Protein AF-A0A6L5FZU5-F1 (afdb_monomer)

Foldseek 3Di:
DPAVVVLVVVLVVLVVVLLVQLVVLQVQLVVLVVQLVVQCVPPPNHPPDPSNVVSVVSNVVSCCSNPPRSVVSVVVSVVSVVVSVVCNVVRVVCVPPVVVVVVVVVVVVVVVVVVVVVVVVVVVPPPDDDPDPDDDDDDDDD

Nearest PDB structures (foldseek):
  4wpe-assembly1_A-2  TM=4.119E-01  e=9.298E+00  Saccharomyces cerevisiae S288C

Structure (mmCIF, N/CA/C/O backbone):
data_AF-A0A6L5FZU5-F1
#
_entry.id   AF-A0A6L5FZU5-F1
#
loop_
_atom_site.group_PDB
_atom_site.id
_atom_site.type_symbol
_atom_site.label_atom_id
_atom_site.label_alt_id
_atom_site.label_comp_id
_atom_site.label_asym_id
_atom_site.label_entity_id
_atom_site.label_seq_id
_atom_site.pdbx_PDB_ins_code
_atom_site.Cartn_x
_atom_site.Cartn_y
_atom_site.Cartn_z
_atom_site.occupancy
_atom_site.B_iso_or_equiv
_atom_site.auth_seq_id
_atom_site.auth_comp_id
_atom_site.auth_asym_id
_atom_site.auth_atom_id
_atom_site.pdbx_PDB_model_num
ATOM 1 N N . GLY A 1 1 ? 7.623 10.489 -25.011 1.00 52.34 1 GLY A N 1
ATOM 2 C CA . GLY A 1 1 ? 7.956 9.051 -24.942 1.00 52.34 1 GLY A CA 1
ATOM 3 C C . GLY A 1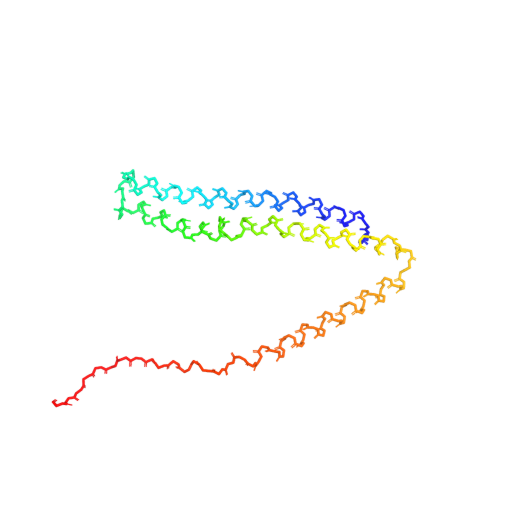 1 ? 8.604 8.753 -23.608 1.00 52.34 1 GLY A C 1
ATOM 4 O O . GLY A 1 1 ? 9.172 9.671 -23.031 1.00 52.34 1 GLY A O 1
ATOM 5 N N . ILE A 1 2 ? 8.490 7.519 -23.111 1.00 67.00 2 ILE A N 1
ATOM 6 C CA . ILE A 1 2 ? 9.065 7.087 -21.825 1.00 67.00 2 ILE A CA 1
ATOM 7 C C . ILE A 1 2 ? 10.591 7.293 -21.878 1.00 67.00 2 ILE A C 1
ATOM 9 O O . ILE A 1 2 ? 11.302 6.549 -22.553 1.00 67.00 2 ILE A O 1
ATOM 13 N N . ASN A 1 3 ? 11.069 8.364 -21.245 1.00 79.31 3 ASN A N 1
ATOM 14 C CA . ASN A 1 3 ? 12.469 8.787 -21.183 1.00 79.31 3 ASN A CA 1
ATOM 15 C C . ASN A 1 3 ? 12.891 8.949 -19.712 1.00 79.31 3 ASN A C 1
ATOM 17 O O . ASN A 1 3 ? 12.086 8.752 -18.799 1.00 79.31 3 ASN A O 1
ATOM 21 N N . PHE A 1 4 ? 14.146 9.311 -19.458 1.00 83.50 4 PHE A N 1
ATOM 22 C CA . PHE A 1 4 ? 14.642 9.462 -18.087 1.00 83.50 4 PHE A CA 1
ATOM 23 C C . PHE A 1 4 ? 13.904 10.563 -17.294 1.00 83.50 4 PHE A C 1
ATOM 25 O O . PHE A 1 4 ? 13.756 10.430 -16.081 1.00 83.50 4 PHE A O 1
ATOM 32 N N . TYR A 1 5 ? 13.351 11.592 -17.956 1.00 88.81 5 TYR A N 1
ATOM 33 C CA . TYR A 1 5 ? 12.472 12.572 -17.301 1.00 88.81 5 TYR A CA 1
ATOM 34 C C . TYR A 1 5 ? 11.161 11.945 -16.817 1.00 88.81 5 TYR A C 1
ATOM 36 O O . TYR A 1 5 ? 10.710 12.261 -15.721 1.00 88.81 5 TYR A O 1
ATOM 44 N N . ALA A 1 6 ? 10.569 11.031 -17.591 1.00 88.81 6 ALA A N 1
ATOM 45 C CA . ALA A 1 6 ? 9.376 10.297 -17.172 1.00 88.81 6 ALA A CA 1
ATOM 46 C C . ALA A 1 6 ? 9.655 9.414 -15.943 1.00 88.81 6 ALA A C 1
ATOM 48 O O . ALA A 1 6 ? 8.841 9.378 -15.024 1.00 88.81 6 ALA A O 1
ATOM 49 N N . LEU A 1 7 ? 10.825 8.761 -15.889 1.00 88.12 7 LEU A N 1
ATOM 50 C CA . LEU A 1 7 ? 11.259 7.991 -14.716 1.00 88.12 7 LEU A CA 1
ATOM 51 C C . LEU A 1 7 ? 11.463 8.894 -13.488 1.00 88.12 7 LEU A C 1
ATOM 53 O O . LEU A 1 7 ? 11.006 8.562 -12.397 1.00 88.12 7 LEU A O 1
ATOM 57 N N . GLY A 1 8 ? 12.097 10.055 -13.671 1.00 90.19 8 GLY A N 1
ATOM 58 C CA . GLY A 1 8 ? 12.281 11.043 -12.605 1.00 90.19 8 GLY A CA 1
ATOM 59 C C . GLY A 1 8 ? 10.957 11.597 -12.070 1.00 90.19 8 GLY A C 1
ATOM 60 O O . GLY A 1 8 ? 10.761 11.655 -10.857 1.00 90.19 8 GLY A O 1
ATOM 61 N N . ALA A 1 9 ? 10.022 11.946 -12.958 1.00 91.94 9 ALA A N 1
ATOM 62 C CA . ALA A 1 9 ? 8.693 12.422 -12.579 1.00 91.94 9 ALA A CA 1
ATOM 63 C C . ALA A 1 9 ? 7.880 11.343 -11.845 1.00 91.94 9 ALA A C 1
ATOM 65 O O . ALA A 1 9 ? 7.222 11.641 -10.850 1.00 91.94 9 ALA A O 1
ATOM 66 N N . PHE A 1 10 ? 7.966 10.086 -12.293 1.00 91.50 10 PHE A N 1
ATOM 67 C CA . PHE A 1 10 ? 7.337 8.949 -11.623 1.00 91.50 10 PHE A CA 1
ATOM 68 C C . PHE A 1 10 ? 7.875 8.754 -10.200 1.00 91.50 10 PHE A C 1
ATOM 70 O O . PHE A 1 10 ? 7.089 8.649 -9.261 1.00 91.50 10 PHE A O 1
ATOM 77 N N . LEU A 1 11 ? 9.200 8.777 -10.021 1.00 92.31 11 LEU A N 1
ATOM 78 C CA . LEU A 1 11 ? 9.832 8.661 -8.704 1.00 92.31 11 LEU A CA 1
ATOM 79 C C . LEU A 1 11 ? 9.404 9.789 -7.764 1.00 92.31 11 LEU A C 1
ATOM 81 O O . LEU A 1 11 ? 9.005 9.529 -6.631 1.00 92.31 11 LEU A O 1
ATOM 85 N N . ALA A 1 12 ? 9.437 11.035 -8.243 1.00 93.44 12 ALA A N 1
ATOM 86 C CA . ALA A 1 12 ? 8.995 12.182 -7.460 1.00 93.44 12 ALA A CA 1
ATOM 87 C C . ALA A 1 12 ? 7.525 12.038 -7.027 1.00 93.44 12 ALA A C 1
ATOM 89 O O . ALA A 1 12 ? 7.207 12.257 -5.859 1.00 93.44 12 ALA A O 1
ATOM 90 N N . ALA A 1 13 ? 6.645 11.611 -7.939 1.00 94.31 13 ALA A N 1
ATOM 91 C CA . ALA A 1 13 ? 5.236 11.388 -7.636 1.00 94.31 13 ALA A CA 1
ATOM 92 C C . ALA A 1 13 ? 5.046 10.290 -6.579 1.00 94.31 13 ALA A C 1
ATOM 94 O O . ALA A 1 13 ? 4.391 10.542 -5.572 1.00 94.31 13 ALA A O 1
ATOM 95 N N . VAL A 1 14 ? 5.662 9.114 -6.759 1.00 94.19 14 VAL A N 1
ATOM 96 C CA . VAL A 1 14 ? 5.529 7.986 -5.822 1.00 94.19 14 VAL A CA 1
ATOM 97 C C . VAL A 1 14 ? 6.026 8.346 -4.426 1.00 94.19 14 VAL A C 1
ATOM 99 O O . VAL A 1 14 ? 5.368 7.999 -3.447 1.00 94.19 14 VAL A O 1
ATOM 102 N N . ILE A 1 15 ? 7.158 9.045 -4.315 1.00 93.88 15 ILE A N 1
ATOM 103 C CA . ILE A 1 15 ? 7.690 9.466 -3.014 1.00 93.88 15 ILE A CA 1
ATOM 104 C C . ILE A 1 15 ? 6.689 10.390 -2.317 1.00 93.88 15 ILE A C 1
ATOM 106 O O . ILE A 1 15 ? 6.350 10.156 -1.160 1.00 93.88 15 ILE A O 1
ATOM 110 N N . LEU A 1 16 ? 6.186 11.413 -3.015 1.00 95.75 16 LEU A N 1
ATOM 111 C CA . LEU A 1 16 ? 5.265 12.387 -2.429 1.00 95.75 16 LEU A CA 1
ATOM 112 C C . LEU A 1 16 ? 3.932 11.744 -2.034 1.00 95.75 16 LEU A C 1
ATOM 114 O O . LEU A 1 16 ? 3.503 11.868 -0.888 1.00 95.75 16 LEU A O 1
ATOM 118 N N . THR A 1 17 ? 3.283 11.026 -2.954 1.00 95.12 17 THR A N 1
ATOM 119 C CA . THR A 1 17 ? 1.982 10.403 -2.678 1.00 95.12 17 THR A CA 1
ATOM 120 C C . THR A 1 17 ? 2.108 9.273 -1.665 1.00 95.12 17 THR A C 1
ATOM 122 O O . THR A 1 17 ? 1.268 9.143 -0.780 1.00 95.12 17 THR A O 1
ATOM 125 N N . GLY A 1 18 ? 3.169 8.469 -1.767 1.00 94.25 18 GLY A N 1
ATOM 126 C CA . GLY A 1 18 ? 3.430 7.350 -0.871 1.00 94.25 18 GLY A CA 1
ATOM 127 C C . GLY A 1 18 ? 3.728 7.810 0.553 1.00 94.25 18 GLY A C 1
ATOM 128 O O . GLY A 1 18 ? 3.162 7.260 1.492 1.00 94.25 18 GLY A O 1
ATOM 129 N N . GLN A 1 19 ? 4.537 8.860 0.726 1.00 94.25 19 GLN A N 1
ATOM 130 C CA . GLN A 1 19 ? 4.841 9.408 2.049 1.00 94.25 19 GLN A CA 1
ATOM 131 C C . GLN A 1 19 ? 3.598 10.004 2.722 1.00 94.25 19 GLN A C 1
ATOM 133 O O . GLN A 1 19 ? 3.364 9.773 3.910 1.00 94.25 19 GLN A O 1
ATOM 138 N N . LEU A 1 20 ? 2.784 10.756 1.971 1.00 94.88 20 LEU A N 1
ATOM 139 C CA . LEU A 1 20 ? 1.533 11.314 2.491 1.00 94.88 20 LEU A CA 1
ATOM 140 C C . LEU A 1 20 ? 0.544 10.207 2.876 1.00 94.88 20 LEU A C 1
ATOM 142 O O . LEU A 1 20 ? -0.077 10.288 3.935 1.00 94.88 20 LEU A O 1
ATOM 146 N N . MET A 1 21 ? 0.447 9.149 2.066 1.00 95.50 21 MET A N 1
ATOM 147 C CA . MET A 1 21 ? -0.393 7.990 2.363 1.00 95.50 21 MET A CA 1
ATOM 148 C C . MET A 1 21 ? 0.096 7.229 3.601 1.00 95.50 21 MET A C 1
ATOM 150 O O . MET A 1 21 ? -0.711 6.893 4.460 1.00 95.50 21 MET A O 1
ATOM 154 N N . ALA A 1 22 ? 1.406 7.006 3.744 1.00 93.88 22 ALA A N 1
ATOM 155 C CA . ALA A 1 22 ? 1.972 6.334 4.916 1.00 93.88 22 ALA A CA 1
ATOM 156 C C . ALA A 1 22 ? 1.605 7.072 6.214 1.00 93.88 22 ALA A C 1
ATOM 158 O O . ALA A 1 22 ? 1.161 6.457 7.186 1.00 93.88 22 ALA A O 1
ATOM 159 N N . ASN A 1 23 ? 1.722 8.404 6.202 1.00 93.75 23 ASN A N 1
ATOM 160 C CA . ASN A 1 23 ? 1.338 9.250 7.328 1.00 93.75 23 ASN A CA 1
ATOM 161 C C . ASN A 1 23 ? -0.172 9.187 7.608 1.00 93.75 23 ASN A C 1
ATOM 163 O O . ASN A 1 23 ? -0.582 9.041 8.756 1.00 93.75 23 ASN A O 1
ATOM 167 N N . PHE A 1 24 ? -0.999 9.264 6.564 1.00 95.50 24 PHE A N 1
ATOM 168 C CA . PHE A 1 24 ? -2.452 9.166 6.694 1.00 95.50 24 PHE A CA 1
ATOM 169 C C . PHE A 1 24 ? -2.878 7.846 7.346 1.00 95.50 24 PHE A C 1
ATOM 171 O O . PHE A 1 24 ? -3.567 7.868 8.359 1.00 95.50 24 PHE A O 1
ATOM 178 N N . LEU A 1 25 ? -2.411 6.708 6.828 1.00 94.81 25 LEU A N 1
ATOM 179 C CA . LEU A 1 25 ? -2.773 5.384 7.343 1.00 94.81 25 LEU A CA 1
ATOM 180 C C . LEU A 1 25 ? -2.339 5.202 8.805 1.00 94.81 25 LEU A C 1
ATOM 182 O O . LEU A 1 25 ? -3.119 4.722 9.626 1.00 94.81 25 LEU A O 1
ATOM 186 N N . SER A 1 26 ? -1.127 5.654 9.140 1.00 93.06 26 SER A N 1
ATOM 187 C CA . SER A 1 26 ? -0.588 5.549 10.501 1.00 93.06 26 SER A CA 1
ATOM 188 C C . SER A 1 26 ? -1.384 6.403 11.493 1.00 93.06 26 SER A C 1
ATOM 190 O O . SER A 1 26 ? -1.750 5.931 12.568 1.00 93.06 26 SER A O 1
ATOM 192 N N . ASN A 1 27 ? -1.710 7.644 11.118 1.00 94.81 27 ASN A N 1
ATOM 193 C CA . ASN A 1 27 ? -2.453 8.558 11.984 1.00 94.81 27 ASN A CA 1
ATOM 194 C C . ASN A 1 27 ? -3.924 8.164 12.119 1.00 94.81 27 ASN A C 1
ATOM 196 O O . ASN A 1 27 ? -4.460 8.216 13.221 1.00 94.81 27 ASN A O 1
ATOM 200 N N . SER A 1 28 ? -4.580 7.758 11.030 1.00 95.12 28 SER A N 1
ATOM 201 C CA . SER A 1 28 ? -5.979 7.326 11.068 1.00 95.12 28 SER A CA 1
ATOM 202 C C . SER A 1 28 ? -6.154 6.049 11.888 1.00 95.12 28 SER A C 1
ATOM 204 O O . SER A 1 28 ? -7.028 6.013 12.751 1.00 95.12 28 SER A O 1
ATOM 206 N N . GLY A 1 29 ? -5.296 5.040 11.693 1.00 94.69 29 GLY A N 1
ATOM 207 C CA . GLY A 1 29 ? -5.341 3.816 12.498 1.00 94.69 29 GLY A CA 1
ATOM 208 C C . GLY A 1 29 ? -5.065 4.083 13.981 1.00 94.69 29 GLY A C 1
ATOM 209 O O . GLY A 1 29 ? -5.801 3.608 14.841 1.00 94.69 29 GLY A O 1
ATOM 210 N N . GLY A 1 30 ? -4.064 4.915 14.294 1.00 94.44 30 GLY A N 1
ATOM 211 C CA . GLY A 1 30 ? -3.778 5.315 15.675 1.00 94.44 30 GLY A CA 1
ATOM 212 C C . GLY A 1 30 ? -4.899 6.139 16.321 1.00 94.44 30 GLY A C 1
ATOM 213 O O . GLY A 1 30 ? -5.177 5.978 17.507 1.00 94.44 30 GLY A O 1
ATOM 214 N N . ALA A 1 31 ? -5.576 7.000 15.556 1.00 96.50 31 ALA A N 1
ATOM 215 C CA . ALA A 1 31 ? -6.710 7.774 16.050 1.00 96.50 31 ALA A CA 1
ATOM 216 C C . ALA A 1 31 ? -7.898 6.877 16.426 1.00 96.50 31 ALA A C 1
ATOM 218 O O . ALA A 1 31 ? -8.510 7.106 17.468 1.00 96.50 31 ALA A O 1
ATOM 219 N N . TRP A 1 32 ? -8.204 5.849 15.626 1.00 96.06 32 TRP A N 1
ATOM 220 C CA . TRP A 1 32 ? -9.267 4.893 15.948 1.00 96.06 32 TRP A CA 1
ATOM 221 C C . TRP A 1 32 ? -8.937 4.024 17.173 1.00 96.06 32 TRP A C 1
ATOM 223 O O . TRP A 1 32 ? -9.798 3.893 18.044 1.00 96.06 32 TRP A O 1
ATOM 233 N N . ASP A 1 33 ? -7.698 3.539 17.319 1.00 96.12 33 ASP A N 1
ATOM 234 C CA . ASP A 1 33 ? -7.272 2.801 18.526 1.00 96.12 33 ASP A CA 1
ATOM 235 C C . ASP A 1 33 ? -7.329 3.684 19.784 1.00 96.12 33 ASP A C 1
ATOM 237 O O . ASP A 1 33 ? -7.846 3.280 20.829 1.00 96.12 33 ASP A O 1
ATOM 241 N N . ASN A 1 34 ? -6.863 4.934 19.682 1.00 96.00 34 ASN A N 1
ATOM 242 C CA . ASN A 1 34 ? -6.918 5.888 20.791 1.00 96.00 34 ASN A CA 1
ATOM 243 C C . ASN A 1 34 ? -8.358 6.271 21.156 1.00 96.00 34 ASN A C 1
ATOM 245 O O . ASN A 1 34 ? -8.666 6.395 22.339 1.00 96.00 34 ASN A O 1
ATOM 249 N N . ALA A 1 35 ? -9.253 6.426 20.176 1.00 95.00 35 ALA A N 1
ATOM 250 C CA . ALA A 1 35 ? -10.667 6.695 20.429 1.00 95.00 35 ALA A CA 1
ATOM 251 C C . ALA A 1 35 ? -11.348 5.521 21.149 1.00 95.00 35 ALA A C 1
ATOM 253 O O . ALA A 1 35 ? -12.094 5.738 22.102 1.00 95.00 35 ALA A O 1
ATOM 254 N N . LYS A 1 36 ? -11.047 4.276 20.752 1.00 95.81 36 LYS A N 1
ATOM 255 C CA . LYS A 1 36 ? -11.512 3.076 21.459 1.00 95.81 36 LYS A CA 1
ATOM 256 C C . LYS A 1 36 ? -11.035 3.086 22.913 1.00 95.81 36 LYS A C 1
ATOM 258 O O . LYS A 1 36 ? -11.868 3.017 23.812 1.00 95.81 36 LYS A O 1
ATOM 263 N N . LYS A 1 37 ? -9.730 3.265 23.153 1.00 95.50 37 LYS A N 1
ATOM 264 C CA . LYS A 1 37 ? -9.150 3.334 24.511 1.00 95.50 37 LYS A CA 1
ATOM 265 C C . LYS A 1 37 ? -9.769 4.445 25.364 1.00 95.50 37 LYS A C 1
ATOM 267 O O . LYS A 1 37 ? -10.111 4.211 26.515 1.00 95.50 37 LYS A O 1
ATOM 272 N N . TYR A 1 38 ? -10.000 5.619 24.782 1.00 95.81 38 TYR A N 1
ATOM 273 C CA . TYR A 1 38 ? -10.634 6.740 25.477 1.00 95.81 38 TYR A CA 1
ATOM 274 C C . TYR A 1 38 ? -12.039 6.400 26.001 1.00 95.81 38 TYR A C 1
ATOM 276 O O . TYR A 1 38 ? -12.392 6.783 27.117 1.00 95.81 38 TYR A O 1
ATOM 284 N N . ILE A 1 39 ? -12.827 5.657 25.216 1.00 94.62 39 ILE A N 1
ATOM 285 C CA . ILE A 1 39 ? -14.156 5.175 25.619 1.00 94.62 39 ILE A CA 1
ATOM 286 C C . ILE A 1 39 ? -14.027 4.034 26.634 1.00 94.62 39 ILE A C 1
ATOM 288 O O . ILE A 1 39 ? -14.785 3.968 27.598 1.00 94.62 39 ILE A O 1
ATOM 292 N N . GLU A 1 40 ? -13.047 3.145 26.463 1.00 93.38 40 GLU A N 1
ATOM 293 C CA . GLU A 1 40 ? -12.755 2.075 27.421 1.00 93.38 40 GLU A CA 1
ATOM 294 C C . GLU A 1 40 ? -12.408 2.593 28.827 1.00 93.38 40 GLU A C 1
ATOM 296 O O . GLU A 1 40 ? -12.748 1.924 29.806 1.00 93.38 40 GLU A O 1
ATOM 301 N N . ASP A 1 41 ? -11.812 3.785 28.924 1.00 95.00 41 ASP A N 1
ATOM 302 C CA . ASP A 1 41 ? -11.483 4.478 30.178 1.00 95.00 41 ASP A CA 1
ATOM 303 C C . ASP A 1 41 ? -12.708 5.097 30.885 1.00 95.00 41 ASP A C 1
ATOM 305 O O . ASP A 1 41 ? -12.587 5.662 31.972 1.00 95.00 41 ASP A O 1
ATOM 309 N N . GLY A 1 42 ? -13.907 4.969 30.305 1.00 88.31 42 GLY A N 1
ATOM 310 C CA . GLY A 1 42 ? -15.173 5.369 30.928 1.00 88.31 42 GLY A CA 1
ATOM 311 C C . GLY A 1 42 ? -15.824 6.615 30.329 1.00 88.31 42 GLY A C 1
ATOM 312 O O . GLY A 1 42 ? -16.916 6.993 30.758 1.00 88.31 42 GLY A O 1
ATOM 313 N N . HIS A 1 43 ? -15.210 7.237 29.324 1.00 88.56 43 HIS A N 1
ATOM 314 C CA . HIS A 1 43 ? -15.843 8.316 28.568 1.00 88.56 43 HIS A CA 1
ATOM 315 C C . HIS A 1 43 ? -16.896 7.758 27.596 1.00 88.56 43 HIS A C 1
ATOM 317 O O . HIS A 1 43 ? -16.842 6.592 27.212 1.00 88.56 43 HIS A O 1
ATOM 323 N N . GLU A 1 44 ? -17.884 8.572 27.211 1.00 87.94 44 GLU A N 1
ATOM 324 C CA . GLU A 1 44 ? -18.930 8.192 26.238 1.00 87.94 44 GLU A CA 1
ATOM 325 C C . GLU A 1 44 ? -19.643 6.855 26.558 1.00 87.94 44 GLU A C 1
ATOM 327 O O . GLU A 1 44 ? -19.924 6.019 25.694 1.0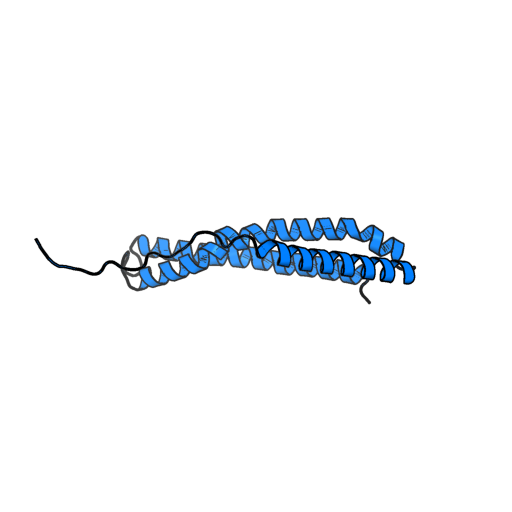0 87.94 44 GLU A O 1
ATOM 332 N N . GLY A 1 45 ? -19.930 6.628 27.842 1.00 88.62 45 GLY A N 1
ATOM 333 C CA . GLY A 1 45 ? -20.695 5.473 28.319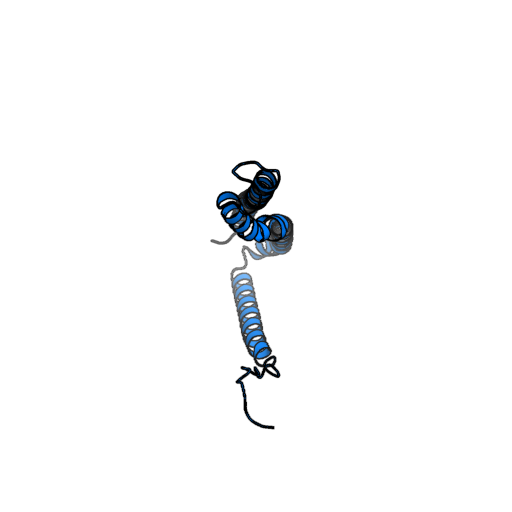 1.00 88.62 45 GLY A CA 1
ATOM 334 C C . GLY A 1 45 ? -19.874 4.223 28.640 1.00 88.62 45 GLY A C 1
ATOM 335 O O . GLY A 1 45 ? -20.447 3.262 29.148 1.00 88.62 45 GLY A O 1
ATOM 336 N N . GLY A 1 46 ? -18.558 4.226 28.410 1.00 90.56 46 GLY A N 1
ATOM 337 C CA . GLY A 1 46 ? -17.685 3.149 28.875 1.00 90.56 46 GLY A CA 1
ATOM 338 C C . GLY A 1 46 ? -17.793 1.838 28.086 1.00 90.56 46 GLY A C 1
ATOM 339 O O . GLY A 1 46 ? -18.469 1.730 27.059 1.00 90.56 46 GLY A O 1
ATOM 340 N N . LYS A 1 47 ? -17.119 0.795 28.584 1.00 92.38 47 LYS A N 1
ATOM 341 C CA . LYS A 1 47 ? -17.113 -0.536 27.955 1.00 92.38 47 LYS A CA 1
ATOM 342 C C . LYS A 1 47 ? -18.521 -1.114 27.823 1.00 92.38 47 LYS A C 1
ATOM 344 O O . LYS A 1 47 ? -19.290 -1.155 28.777 1.00 92.38 47 LYS A O 1
ATOM 349 N N . GLY A 1 48 ? -18.820 -1.630 26.633 1.00 90.31 48 GLY A N 1
ATOM 350 C CA . GLY A 1 48 ? -20.110 -2.252 26.316 1.00 90.31 48 GLY A CA 1
ATOM 351 C C . GLY A 1 48 ? -21.195 -1.277 25.847 1.00 90.31 48 GLY A C 1
ATOM 352 O O . GLY A 1 48 ? -22.238 -1.743 25.383 1.00 90.31 48 GLY A O 1
ATOM 353 N N . SER A 1 49 ? -20.939 0.037 25.890 1.00 93.38 49 SER A N 1
ATOM 354 C CA . SER A 1 49 ? -21.815 1.042 25.283 1.00 93.38 49 SER A CA 1
ATOM 355 C C . SER A 1 49 ? -21.869 0.892 23.758 1.00 93.38 49 SER A C 1
ATOM 357 O O . SER A 1 49 ? -21.016 0.250 23.134 1.00 93.38 49 SER A O 1
ATOM 359 N N . ASP A 1 50 ? -22.866 1.503 23.124 1.00 94.56 50 ASP A N 1
ATOM 360 C CA . ASP A 1 50 ? -22.945 1.500 21.661 1.00 94.56 50 ASP A CA 1
ATOM 361 C C . ASP A 1 50 ? -21.803 2.308 21.023 1.00 94.56 50 ASP A C 1
ATOM 363 O O . ASP A 1 50 ? -21.293 1.918 19.971 1.00 94.56 50 ASP A O 1
ATOM 367 N N . ALA A 1 51 ? -21.311 3.350 21.707 1.00 93.19 51 ALA A N 1
ATOM 368 C CA . ALA A 1 51 ? -20.110 4.081 21.303 1.00 93.19 51 ALA A CA 1
ATOM 369 C C . ALA A 1 51 ? -18.860 3.183 21.339 1.00 93.19 51 ALA A C 1
ATOM 371 O O . ALA A 1 51 ? -18.070 3.188 20.397 1.00 93.19 51 ALA A O 1
ATOM 372 N N . HIS A 1 52 ? -18.717 2.343 22.370 1.00 96.06 52 HIS A N 1
ATOM 373 C CA . HIS A 1 52 ? -17.624 1.374 22.462 1.00 96.06 52 HIS A CA 1
ATOM 374 C C . HIS A 1 52 ? -17.672 0.352 21.319 1.00 96.06 52 HIS A C 1
ATOM 376 O O . HIS A 1 52 ? -16.656 0.101 20.675 1.00 96.06 52 HIS A O 1
ATOM 382 N N . LYS A 1 53 ? -18.851 -0.203 21.004 1.00 94.81 53 LYS A N 1
ATOM 383 C CA . LYS A 1 53 ? -18.999 -1.140 19.873 1.00 94.81 53 LYS A CA 1
ATOM 384 C C . LYS A 1 53 ? -18.612 -0.489 18.542 1.00 94.81 53 LYS A C 1
ATOM 386 O O . LYS A 1 53 ? -17.918 -1.112 17.744 1.00 94.81 53 LYS A O 1
ATOM 391 N N . ALA A 1 54 ? -19.024 0.759 18.315 1.00 94.69 54 ALA A N 1
ATOM 392 C CA . ALA A 1 54 ? -18.652 1.503 17.114 1.00 94.69 54 ALA A CA 1
ATOM 393 C C . ALA A 1 54 ? -17.135 1.753 17.036 1.00 94.69 54 ALA A C 1
ATOM 395 O O . ALA A 1 54 ? -16.533 1.574 15.977 1.00 94.69 54 ALA A O 1
ATOM 396 N N . ALA A 1 55 ? -16.501 2.104 18.158 1.00 94.75 55 ALA A N 1
ATOM 397 C CA . ALA A 1 55 ? -15.061 2.334 18.215 1.00 94.75 55 ALA A CA 1
ATOM 398 C C . ALA A 1 55 ? -14.239 1.054 17.996 1.00 94.75 55 ALA A C 1
ATOM 400 O O . ALA A 1 55 ? -13.217 1.107 17.321 1.00 94.75 55 ALA A O 1
ATOM 401 N N . VAL A 1 56 ? -14.712 -0.104 18.474 1.00 96.12 56 VAL A N 1
ATOM 402 C CA . VAL A 1 56 ? -14.092 -1.412 18.191 1.00 96.12 56 VAL A CA 1
ATOM 403 C C . VAL A 1 56 ? -14.107 -1.723 16.692 1.00 96.12 56 VAL A C 1
ATOM 405 O O . VAL A 1 56 ? -13.109 -2.201 16.153 1.00 96.12 56 VAL A O 1
ATOM 408 N N . ILE A 1 57 ? -15.205 -1.420 15.991 1.00 95.69 57 ILE A N 1
ATOM 409 C CA . ILE A 1 57 ? -15.269 -1.588 14.530 1.00 95.69 57 ILE A CA 1
ATOM 410 C C . ILE A 1 57 ? -14.268 -0.648 13.845 1.00 95.69 57 ILE A C 1
ATOM 412 O O . ILE A 1 57 ? -13.548 -1.078 12.946 1.00 95.69 57 ILE A O 1
ATOM 416 N N . GLY A 1 58 ? -14.189 0.613 14.284 1.00 94.81 58 GLY A N 1
ATOM 417 C CA . GLY A 1 58 ? -13.218 1.581 13.766 1.00 94.81 58 GLY A CA 1
ATOM 418 C C . GLY A 1 58 ? -11.769 1.121 13.940 1.00 94.81 58 GLY A C 1
ATOM 419 O O . GLY A 1 58 ? -10.989 1.178 12.995 1.00 94.81 58 GLY A O 1
ATOM 420 N N . ASP A 1 59 ? -11.428 0.598 15.115 1.00 95.88 59 ASP A N 1
ATOM 421 C CA . ASP A 1 59 ? -10.106 0.040 15.407 1.00 95.88 59 ASP A CA 1
ATOM 422 C C . ASP A 1 59 ? -9.794 -1.198 14.553 1.00 95.88 59 ASP A C 1
ATOM 424 O O . ASP A 1 59 ? -8.725 -1.286 13.960 1.00 95.88 59 ASP A O 1
ATOM 428 N N . THR A 1 60 ? -10.776 -2.082 14.349 1.00 95.31 60 THR A N 1
ATOM 429 C CA . THR A 1 60 ? -10.628 -3.262 13.474 1.00 95.31 60 THR A CA 1
ATOM 430 C C . THR A 1 60 ? -10.316 -2.868 12.023 1.00 95.31 60 THR A C 1
ATOM 432 O O . THR A 1 60 ? -9.543 -3.537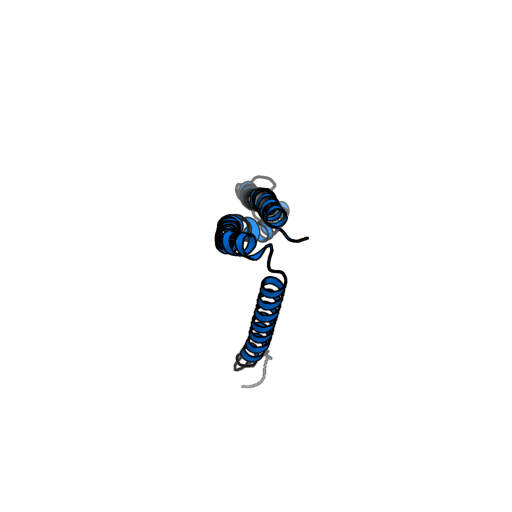 11.337 1.00 95.31 60 THR A O 1
ATOM 435 N N . VAL A 1 61 ? -10.903 -1.770 11.532 1.00 93.75 61 VAL A N 1
ATOM 436 C CA . VAL A 1 61 ? -10.571 -1.200 10.212 1.00 93.75 61 VAL A CA 1
ATOM 437 C C . VAL A 1 61 ? -9.204 -0.503 10.235 1.00 93.75 61 VAL A C 1
ATOM 439 O O . VAL A 1 61 ? -8.486 -0.512 9.233 1.00 93.75 61 VAL A O 1
ATOM 442 N N . GLY A 1 62 ? -8.835 0.092 11.370 1.00 93.88 62 GLY A N 1
ATOM 443 C CA . GLY A 1 62 ? -7.582 0.808 11.587 1.00 93.88 62 GLY A CA 1
ATOM 444 C C . GLY A 1 62 ? -6.346 -0.080 11.742 1.00 93.88 62 GLY A C 1
ATOM 445 O O . GLY A 1 62 ? -5.263 0.345 11.342 1.00 93.88 62 GLY A O 1
ATOM 446 N N . ASP A 1 63 ? -6.481 -1.303 12.252 1.00 94.81 63 ASP A N 1
ATOM 447 C CA . ASP A 1 63 ? -5.369 -2.234 12.490 1.00 94.81 63 ASP A CA 1
ATOM 448 C C . ASP A 1 63 ? -4.554 -2.532 11.214 1.00 94.81 63 ASP A C 1
ATOM 450 O O . ASP A 1 63 ? -3.335 -2.316 11.211 1.00 94.81 63 ASP A O 1
ATOM 454 N N . PRO A 1 64 ? -5.170 -2.896 10.066 1.00 94.88 64 PRO A N 1
ATOM 455 C CA . PRO A 1 64 ? -4.435 -3.021 8.809 1.00 94.88 64 PRO A CA 1
ATOM 456 C C . PRO A 1 64 ? -3.733 -1.727 8.379 1.00 94.88 64 PRO A C 1
ATOM 458 O O . PRO A 1 64 ? -2.699 -1.781 7.712 1.00 94.88 64 PRO A O 1
ATOM 461 N N . PHE A 1 65 ? -4.274 -0.559 8.739 1.00 91.31 65 PHE A N 1
ATOM 462 C CA . PHE A 1 65 ? -3.730 0.737 8.338 1.00 91.31 65 PHE A CA 1
ATOM 463 C C . PHE A 1 65 ? -2.480 1.088 9.152 1.00 91.31 65 PHE A C 1
ATOM 465 O O . PHE A 1 65 ? -1.462 1.442 8.551 1.00 91.31 65 PHE A O 1
ATOM 472 N N . LYS A 1 66 ? -2.524 0.957 10.486 1.00 90.06 66 LYS A N 1
ATOM 473 C CA . LYS A 1 66 ? -1.393 1.315 11.361 1.00 90.06 66 LYS A CA 1
ATOM 474 C C . LYS A 1 66 ? -0.316 0.237 11.462 1.00 90.06 66 LYS A C 1
ATOM 476 O O . LYS A 1 66 ?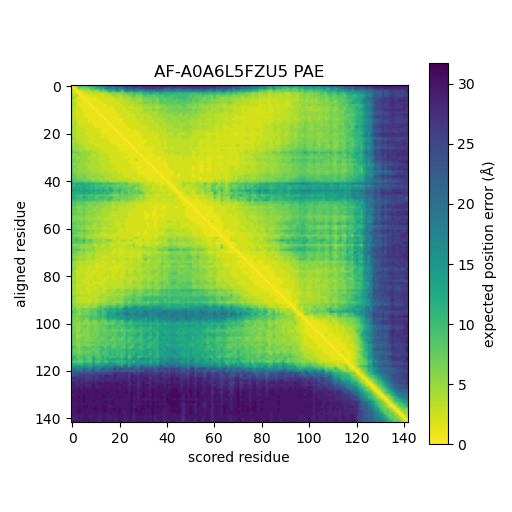 0.856 0.593 11.531 1.00 90.06 66 LYS A O 1
ATOM 481 N N . ASP A 1 67 ? -0.676 -1.046 11.417 1.00 92.06 67 ASP A N 1
ATOM 482 C CA . ASP A 1 67 ? 0.277 -2.127 11.713 1.00 92.06 67 ASP A CA 1
ATOM 483 C C . ASP A 1 67 ? 0.841 -2.793 10.457 1.00 92.06 67 ASP A C 1
ATOM 485 O O . ASP A 1 67 ? 1.901 -3.414 10.502 1.00 92.06 67 ASP A O 1
ATOM 489 N N . THR A 1 68 ? 0.155 -2.658 9.318 1.00 91.75 68 THR A N 1
ATOM 490 C CA . THR A 1 68 ? 0.568 -3.302 8.063 1.00 91.75 68 THR A CA 1
ATOM 491 C C . THR A 1 68 ? 0.857 -2.278 6.971 1.00 91.75 68 THR A C 1
ATOM 493 O O . THR A 1 68 ? 2.009 -2.092 6.584 1.00 91.75 68 THR A O 1
ATOM 496 N N . ALA A 1 69 ? -0.168 -1.592 6.464 1.00 88.75 69 ALA A N 1
ATOM 497 C CA . ALA A 1 69 ? -0.057 -0.785 5.254 1.00 88.75 69 ALA A CA 1
ATOM 498 C C . ALA A 1 69 ? 0.790 0.483 5.454 1.00 88.75 69 ALA A C 1
ATOM 500 O O . ALA A 1 69 ? 1.671 0.753 4.639 1.00 88.75 69 ALA A O 1
ATOM 501 N N . GLY A 1 70 ? 0.574 1.231 6.541 1.00 90.06 70 GLY A N 1
ATOM 502 C CA . GLY A 1 70 ? 1.336 2.441 6.864 1.00 90.06 70 GLY A CA 1
ATOM 503 C C . GLY A 1 70 ? 2.846 2.177 6.951 1.00 90.06 70 GLY A C 1
ATOM 504 O O . GLY A 1 70 ? 3.601 2.752 6.162 1.00 90.06 70 GLY A O 1
ATOM 505 N N . PRO A 1 71 ? 3.303 1.258 7.826 1.00 91.44 71 PRO A N 1
ATOM 506 C CA . PRO A 1 71 ? 4.717 0.904 7.930 1.00 91.44 71 PRO A CA 1
ATOM 507 C C . PRO A 1 71 ? 5.304 0.293 6.649 1.00 91.44 71 PRO A C 1
ATOM 509 O O . PRO A 1 71 ? 6.470 0.546 6.342 1.00 91.44 71 PRO A O 1
ATOM 512 N N . ALA A 1 72 ? 4.523 -0.472 5.873 1.00 92.25 72 ALA A N 1
ATOM 513 C CA . ALA A 1 72 ? 4.996 -1.132 4.651 1.00 92.25 72 ALA A CA 1
ATOM 514 C C . ALA A 1 72 ? 5.296 -0.168 3.490 1.00 92.25 72 ALA A C 1
ATOM 516 O O . ALA A 1 72 ? 6.121 -0.488 2.626 1.00 92.25 72 ALA A O 1
ATOM 517 N N . LEU A 1 73 ? 4.685 1.022 3.461 1.00 91.50 73 LEU A N 1
ATOM 518 C CA . LEU A 1 73 ? 4.939 1.994 2.395 1.00 91.50 73 LEU A CA 1
ATOM 519 C C . LEU A 1 73 ? 6.367 2.559 2.427 1.00 91.50 73 LEU A C 1
ATOM 521 O O . LEU A 1 73 ? 6.951 2.787 1.367 1.00 91.50 73 LEU A O 1
ATOM 525 N N . ASN A 1 74 ? 6.975 2.711 3.606 1.00 88.88 74 ASN A N 1
ATOM 526 C CA . ASN A 1 74 ? 8.332 3.255 3.729 1.00 88.88 74 ASN A CA 1
ATOM 527 C C . ASN A 1 74 ? 9.396 2.352 3.055 1.00 88.88 74 ASN A C 1
ATOM 529 O O . ASN A 1 74 ? 10.170 2.845 2.226 1.00 88.88 74 ASN A O 1
ATOM 533 N N . PRO A 1 75 ? 9.447 1.031 3.328 1.00 93.19 75 PRO A N 1
ATOM 534 C CA . PRO A 1 75 ? 10.300 0.105 2.585 1.00 93.19 75 PRO A CA 1
ATOM 535 C C . PRO A 1 75 ? 9.954 0.012 1.098 1.00 93.19 75 PRO A C 1
ATOM 537 O O . PRO A 1 75 ? 10.865 -0.068 0.274 1.00 93.19 75 PRO A O 1
ATOM 540 N N . LEU A 1 76 ? 8.668 0.053 0.737 1.00 92.19 76 LEU A N 1
ATOM 541 C CA . LEU A 1 76 ? 8.234 -0.046 -0.657 1.00 92.19 76 LEU A CA 1
ATOM 542 C C . LEU A 1 76 ? 8.791 1.103 -1.505 1.00 92.19 76 LEU A C 1
ATOM 544 O O . LEU A 1 76 ? 9.372 0.858 -2.564 1.00 92.19 76 LEU A O 1
ATOM 548 N N . ILE A 1 77 ? 8.694 2.343 -1.014 1.00 93.31 77 ILE A N 1
ATOM 549 C CA . ILE A 1 77 ? 9.270 3.522 -1.682 1.00 93.31 77 ILE A CA 1
ATOM 550 C C . ILE A 1 77 ? 10.788 3.364 -1.818 1.00 93.31 77 ILE A C 1
ATOM 552 O O . ILE A 1 77 ? 11.359 3.646 -2.872 1.00 93.31 77 ILE A O 1
ATOM 556 N N . LYS A 1 78 ? 11.459 2.852 -0.780 1.00 91.69 78 LYS A N 1
ATOM 557 C CA . LYS A 1 78 ? 12.912 2.642 -0.793 1.00 91.69 78 LYS A CA 1
ATOM 558 C C . LYS A 1 78 ? 13.348 1.638 -1.860 1.00 91.69 78 LYS A C 1
ATOM 560 O O . LYS A 1 78 ? 14.298 1.907 -2.593 1.00 91.69 78 LYS A O 1
ATOM 565 N N . VAL A 1 79 ? 12.656 0.504 -1.960 1.00 94.94 79 VAL A N 1
ATOM 566 C CA . VAL A 1 79 ? 12.943 -0.530 -2.964 1.00 94.94 79 VAL A CA 1
A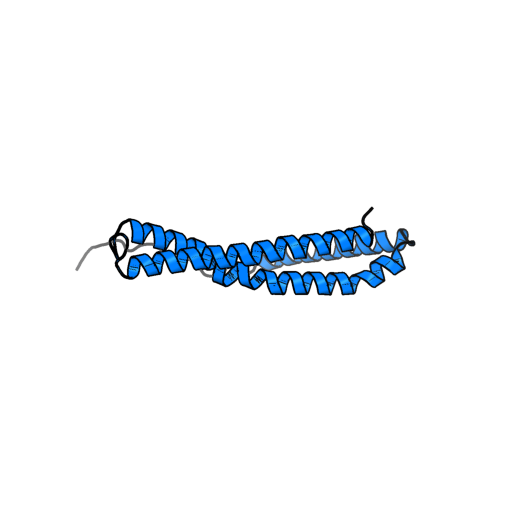TOM 567 C C . VAL A 1 79 ? 12.659 -0.009 -4.369 1.00 94.94 79 VAL A C 1
ATOM 569 O O . VAL A 1 79 ? 13.481 -0.197 -5.264 1.00 94.94 79 VAL A O 1
ATOM 572 N N . MET A 1 80 ? 11.550 0.709 -4.563 1.00 92.88 80 MET A N 1
ATOM 573 C CA . MET A 1 80 ? 11.222 1.292 -5.863 1.00 92.88 80 MET A CA 1
ATOM 574 C C . MET A 1 80 ? 12.278 2.306 -6.320 1.00 92.88 80 MET A C 1
ATOM 576 O O . MET A 1 80 ? 12.728 2.248 -7.468 1.00 92.88 80 MET A O 1
ATOM 580 N N . ASN A 1 81 ? 12.723 3.186 -5.419 1.00 92.62 81 ASN A N 1
ATOM 581 C CA . ASN A 1 81 ? 13.789 4.146 -5.701 1.00 92.62 81 ASN A CA 1
ATOM 582 C C . ASN A 1 81 ? 15.103 3.436 -6.050 1.00 92.62 81 ASN A C 1
ATOM 584 O O . ASN A 1 81 ? 15.749 3.789 -7.034 1.00 92.62 81 ASN A O 1
ATOM 588 N N . LEU A 1 82 ? 15.477 2.405 -5.287 1.00 94.62 82 LEU A N 1
ATOM 589 C CA . LEU A 1 82 ? 16.699 1.634 -5.521 1.00 94.62 82 LEU A CA 1
ATOM 590 C C . LEU A 1 82 ? 16.690 0.962 -6.898 1.00 94.62 82 LEU A C 1
ATOM 592 O O . LEU A 1 82 ? 17.637 1.131 -7.663 1.00 94.62 82 LEU A O 1
ATOM 596 N N . ILE A 1 83 ? 15.622 0.235 -7.234 1.00 93.31 83 ILE A N 1
ATOM 597 C CA . ILE A 1 83 ? 15.511 -0.467 -8.521 1.00 93.31 83 ILE A CA 1
ATOM 598 C C . ILE A 1 83 ? 15.515 0.534 -9.682 1.00 93.31 83 ILE A C 1
ATOM 600 O O . ILE A 1 83 ? 16.172 0.309 -10.697 1.00 93.31 83 ILE A O 1
ATOM 604 N N . SER A 1 84 ? 14.837 1.671 -9.526 1.00 91.19 84 SER A N 1
ATOM 605 C CA . SER A 1 84 ? 14.796 2.700 -10.568 1.00 91.19 84 SER A CA 1
ATOM 606 C C . SER A 1 84 ? 16.173 3.307 -10.834 1.00 91.19 84 SER A C 1
ATOM 608 O O . SER A 1 84 ? 16.553 3.486 -11.990 1.00 91.19 84 SER A O 1
ATOM 610 N N . LEU A 1 85 ? 16.953 3.570 -9.780 1.00 91.06 85 LEU A N 1
ATOM 611 C CA . LEU A 1 85 ? 18.328 4.054 -9.916 1.00 91.06 85 LEU A CA 1
ATOM 612 C C . LEU A 1 85 ? 19.270 2.991 -10.494 1.00 91.06 85 LEU A C 1
ATOM 614 O O . LEU A 1 85 ? 20.171 3.340 -11.250 1.00 91.06 85 LEU A O 1
ATOM 618 N N . LEU A 1 86 ? 19.041 1.708 -10.204 1.00 92.50 86 LEU A N 1
ATOM 619 C CA . LEU A 1 86 ? 19.805 0.601 -10.789 1.00 92.50 86 LEU A CA 1
ATOM 620 C C . LEU A 1 86 ? 19.628 0.529 -12.316 1.00 92.50 86 LEU A C 1
ATOM 622 O O . LEU A 1 86 ? 20.576 0.247 -13.045 1.00 92.50 86 LEU A O 1
ATOM 626 N N . ILE A 1 87 ? 18.411 0.788 -12.801 1.00 87.62 87 ILE A N 1
ATOM 627 C CA . ILE A 1 87 ? 18.051 0.680 -14.222 1.00 87.62 87 ILE A CA 1
ATOM 628 C C . ILE A 1 87 ? 18.379 1.970 -14.996 1.00 87.62 87 ILE A C 1
ATOM 630 O O . ILE A 1 87 ? 18.576 1.931 -16.212 1.00 87.62 87 ILE A O 1
ATOM 634 N N . LEU A 1 88 ? 18.497 3.113 -14.312 1.00 90.06 88 LEU A N 1
ATOM 635 C CA . LEU A 1 88 ? 18.734 4.423 -14.927 1.00 90.06 88 LEU A CA 1
ATOM 636 C C . LEU A 1 88 ? 19.930 4.465 -15.909 1.00 90.06 88 LEU A C 1
ATOM 638 O O . LEU A 1 88 ? 19.746 4.991 -17.009 1.00 90.06 88 LEU A O 1
ATOM 642 N N . PRO A 1 89 ? 21.120 3.893 -15.616 1.00 88.88 89 PRO A N 1
ATOM 643 C CA . PRO A 1 89 ? 22.232 3.886 -16.568 1.00 88.88 89 PRO A CA 1
ATOM 644 C C . PRO A 1 89 ? 21.897 3.150 -17.867 1.00 88.88 89 PRO A C 1
ATOM 646 O O . PRO A 1 89 ? 22.290 3.597 -18.941 1.00 88.88 89 PRO A O 1
ATOM 649 N N . ALA A 1 90 ? 21.151 2.046 -17.797 1.00 85.94 90 ALA A N 1
ATOM 650 C CA . ALA A 1 90 ? 20.724 1.319 -18.989 1.00 85.94 90 ALA A CA 1
ATOM 651 C C . ALA A 1 90 ? 19.73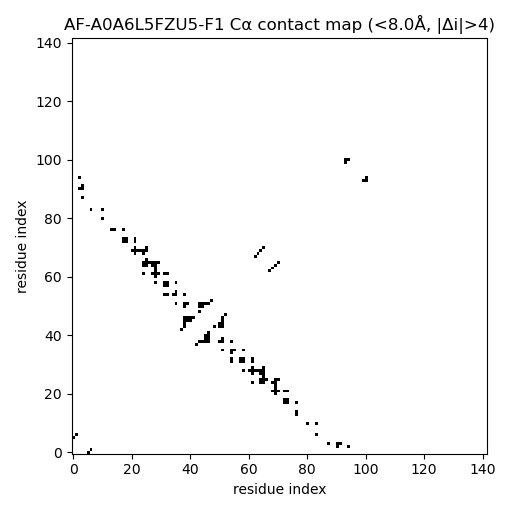8 2.153 -19.824 1.00 85.94 90 ALA A C 1
ATOM 653 O O . ALA A 1 90 ? 19.833 2.171 -21.048 1.00 85.94 90 ALA A O 1
ATOM 654 N N . VAL A 1 91 ? 18.838 2.895 -19.168 1.00 84.81 91 VAL A N 1
ATOM 655 C CA . VAL A 1 91 ? 17.871 3.786 -19.834 1.00 84.81 91 VAL A CA 1
ATOM 656 C C . VAL A 1 91 ? 18.567 4.920 -20.585 1.00 84.81 91 VAL A C 1
ATOM 658 O O . VAL A 1 91 ? 18.151 5.247 -21.693 1.00 84.81 91 VAL A O 1
ATOM 661 N N . ILE A 1 92 ? 19.618 5.506 -20.004 1.00 87.31 92 ILE A N 1
ATOM 662 C CA . ILE A 1 92 ? 20.368 6.609 -20.624 1.00 87.31 92 ILE A CA 1
ATOM 663 C C . ILE A 1 92 ? 21.256 6.090 -21.762 1.00 87.31 92 ILE A C 1
ATOM 665 O O . ILE A 1 92 ? 21.204 6.621 -22.866 1.00 87.31 92 ILE A O 1
ATOM 669 N N . ASN A 1 93 ? 22.039 5.031 -21.529 1.00 86.12 93 ASN A N 1
ATOM 670 C CA . ASN A 1 93 ? 23.007 4.539 -22.519 1.00 86.12 93 ASN A CA 1
ATOM 671 C C . ASN A 1 93 ? 22.355 3.904 -23.754 1.00 86.12 93 ASN A C 1
ATOM 673 O O . ASN A 1 93 ? 22.954 3.885 -24.825 1.00 86.12 93 ASN A O 1
ATOM 677 N N . LEU A 1 94 ? 21.141 3.369 -23.619 1.00 83.56 94 LEU A N 1
ATOM 678 C CA . LEU A 1 94 ? 20.421 2.749 -24.729 1.00 83.56 94 LEU A CA 1
ATOM 679 C C . LEU A 1 94 ? 19.434 3.706 -25.402 1.00 83.56 94 LEU A C 1
ATOM 681 O O . LEU A 1 94 ? 18.713 3.259 -26.289 1.00 83.56 94 LEU A O 1
ATOM 685 N N . GLN A 1 95 ? 19.380 4.987 -25.008 1.00 79.44 95 GLN A N 1
ATOM 686 C CA . GLN A 1 95 ? 18.331 5.909 -25.462 1.00 79.44 95 GLN A CA 1
ATOM 687 C C . GLN A 1 95 ? 18.279 6.059 -26.992 1.00 79.44 95 GLN A C 1
ATOM 689 O O . GLN A 1 95 ? 17.183 6.157 -27.537 1.00 79.44 95 GLN A O 1
ATOM 694 N N . ASP A 1 96 ? 19.441 6.025 -27.656 1.00 81.56 96 ASP A N 1
ATOM 695 C CA . ASP A 1 96 ? 19.587 6.264 -29.097 1.00 81.56 96 ASP A CA 1
ATOM 696 C C . ASP A 1 96 ? 19.485 4.970 -29.929 1.00 81.56 96 ASP A C 1
ATOM 698 O O . ASP A 1 96 ? 19.422 5.015 -31.156 1.00 81.56 96 ASP A O 1
ATOM 702 N N . ASN A 1 97 ? 19.464 3.798 -29.281 1.00 84.31 97 ASN A N 1
ATOM 703 C CA . ASN A 1 97 ? 19.377 2.502 -29.954 1.00 84.31 97 ASN A CA 1
ATOM 704 C C . ASN A 1 97 ? 17.976 1.897 -29.806 1.00 84.31 97 ASN A C 1
ATOM 706 O O . ASN A 1 97 ? 17.738 0.998 -28.993 1.00 84.31 97 ASN A O 1
ATOM 710 N N . ASP A 1 98 ? 17.049 2.376 -30.633 1.00 81.00 98 ASP A N 1
ATOM 711 C CA . ASP A 1 98 ? 15.656 1.923 -30.626 1.00 81.00 98 ASP A CA 1
ATOM 712 C C . ASP A 1 98 ? 15.525 0.411 -30.866 1.00 81.00 98 ASP A C 1
ATOM 714 O O . ASP A 1 98 ? 14.722 -0.252 -30.208 1.00 81.00 98 ASP A O 1
ATOM 718 N N . ALA A 1 99 ? 16.365 -0.169 -31.730 1.00 84.94 99 ALA A N 1
ATOM 719 C CA . ALA A 1 99 ? 16.365 -1.608 -31.989 1.00 84.94 99 ALA A CA 1
ATOM 720 C C . ALA A 1 99 ? 16.720 -2.419 -30.731 1.00 84.94 99 ALA A C 1
ATOM 722 O O . ALA A 1 99 ? 16.027 -3.385 -30.397 1.00 84.94 99 ALA A O 1
ATOM 723 N N . ALA A 1 100 ? 17.753 -2.009 -29.989 1.00 82.62 100 ALA A N 1
ATOM 724 C CA . ALA A 1 100 ? 18.119 -2.644 -28.726 1.00 82.62 100 ALA A CA 1
ATOM 725 C C . ALA A 1 100 ? 17.020 -2.471 -27.667 1.00 82.62 100 ALA A C 1
ATOM 727 O O . ALA A 1 100 ? 16.676 -3.434 -26.983 1.00 82.62 100 ALA A O 1
ATOM 728 N N . ARG A 1 101 ? 16.410 -1.281 -27.567 1.00 80.12 101 ARG A N 1
ATOM 729 C CA . ARG A 1 101 ? 15.314 -1.009 -26.621 1.00 80.12 101 ARG A CA 1
ATOM 730 C C . ARG A 1 101 ? 14.101 -1.897 -26.878 1.00 80.12 101 ARG A C 1
ATOM 732 O O . ARG A 1 101 ? 13.605 -2.523 -25.942 1.00 80.12 101 ARG A O 1
ATOM 739 N N . PHE A 1 102 ? 13.640 -1.988 -2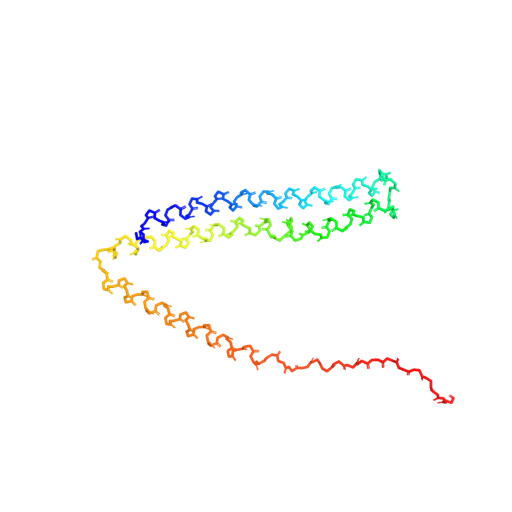8.127 1.00 85.88 102 PHE A N 1
ATOM 740 C CA . PHE A 1 102 ? 12.500 -2.836 -28.482 1.00 85.88 102 PHE A CA 1
ATOM 741 C C . PHE A 1 102 ? 12.813 -4.322 -28.320 1.00 85.88 102 PHE A C 1
ATOM 743 O O . PHE A 1 102 ? 11.956 -5.071 -27.855 1.00 85.88 102 PHE A O 1
ATOM 750 N N . THR A 1 103 ? 14.045 -4.743 -28.616 1.00 88.12 103 THR A N 1
ATOM 751 C CA . THR A 1 103 ? 14.477 -6.130 -28.394 1.00 88.12 103 THR A CA 1
ATOM 752 C C . THR A 1 103 ? 14.446 -6.482 -26.907 1.00 88.12 103 THR A C 1
ATOM 754 O O . THR A 1 103 ? 13.845 -7.484 -26.528 1.00 88.12 103 THR A O 1
ATOM 757 N N . ILE A 1 104 ? 15.017 -5.633 -26.045 1.00 86.25 104 ILE A N 1
ATOM 758 C CA . ILE A 1 104 ? 15.007 -5.836 -24.589 1.00 86.25 104 ILE A CA 1
ATOM 759 C C . ILE A 1 104 ? 13.572 -5.834 -24.052 1.00 86.25 104 ILE A C 1
ATOM 761 O O . ILE A 1 104 ? 13.212 -6.722 -23.282 1.00 86.25 104 ILE A O 1
ATOM 765 N N . ALA A 1 105 ? 12.734 -4.886 -24.481 1.00 85.50 105 ALA A N 1
ATOM 766 C CA . ALA A 1 105 ? 11.333 -4.820 -24.071 1.00 85.50 105 ALA A CA 1
ATOM 767 C C . ALA A 1 105 ? 10.544 -6.069 -24.502 1.00 85.50 105 ALA A C 1
ATOM 769 O O . ALA A 1 105 ? 9.770 -6.614 -23.712 1.00 85.50 105 ALA A O 1
ATOM 770 N N . GLY A 1 106 ? 10.773 -6.559 -25.723 1.00 91.50 106 GLY A N 1
ATOM 771 C CA . GLY A 1 106 ? 10.166 -7.785 -26.234 1.00 91.50 106 GLY A CA 1
ATOM 772 C C . GLY A 1 106 ? 10.583 -9.011 -25.424 1.00 91.50 106 GLY A C 1
ATOM 773 O O . GLY A 1 106 ? 9.726 -9.742 -24.933 1.00 91.50 106 GLY A O 1
ATOM 774 N N . VAL A 1 107 ? 11.889 -9.195 -25.206 1.00 93.62 107 VAL A N 1
ATOM 775 C CA . VAL A 1 107 ? 12.430 -10.305 -24.403 1.00 93.62 107 VAL A CA 1
ATOM 776 C C . VAL A 1 107 ? 11.903 -10.255 -22.968 1.00 93.62 107 VAL A C 1
ATOM 778 O O . VAL A 1 107 ? 11.427 -11.269 -22.461 1.00 93.62 107 VAL A O 1
ATOM 781 N N . ALA A 1 108 ? 11.912 -9.084 -22.327 1.00 89.31 108 ALA A N 1
ATOM 782 C CA . ALA A 1 108 ? 11.385 -8.911 -20.974 1.00 89.31 108 ALA A CA 1
ATOM 783 C C . ALA A 1 108 ? 9.892 -9.262 -20.891 1.00 89.31 108 ALA A C 1
ATOM 785 O O . ALA A 1 108 ? 9.470 -9.938 -19.955 1.00 89.31 108 ALA A O 1
ATOM 786 N N . THR A 1 109 ? 9.103 -8.866 -21.893 1.00 92.88 109 THR A N 1
ATOM 787 C CA . THR A 1 109 ? 7.669 -9.185 -21.964 1.00 92.88 109 THR A CA 1
ATOM 788 C C . THR A 1 109 ? 7.434 -10.688 -22.123 1.00 92.88 109 THR A C 1
ATOM 790 O O . THR A 1 109 ? 6.559 -11.242 -21.460 1.00 92.88 109 THR A O 1
ATOM 793 N N . VAL A 1 110 ? 8.234 -11.371 -22.949 1.00 95.50 110 VAL A N 1
ATOM 794 C CA . VAL A 1 110 ? 8.154 -12.831 -23.123 1.00 95.50 110 VAL A CA 1
ATOM 795 C C . VAL A 1 110 ? 8.539 -13.562 -21.839 1.00 95.50 110 VAL A C 1
ATOM 797 O O . VAL A 1 110 ? 7.810 -14.456 -21.415 1.00 95.50 110 VAL A O 1
ATOM 800 N N . ILE A 1 111 ? 9.640 -13.166 -21.192 1.00 94.88 111 ILE A N 1
ATOM 801 C CA . ILE A 1 111 ? 10.078 -13.751 -19.916 1.00 94.88 111 ILE A CA 1
ATOM 802 C C . ILE A 1 111 ? 8.995 -13.565 -18.851 1.00 94.88 111 ILE A C 1
ATOM 804 O O . ILE A 1 111 ? 8.642 -14.522 -18.164 1.00 94.88 111 ILE A O 1
ATOM 808 N N . LEU A 1 112 ? 8.427 -12.361 -18.742 1.00 91.50 112 LEU A N 1
ATOM 809 C CA . LEU A 1 112 ? 7.352 -12.068 -17.798 1.00 91.50 112 LEU A CA 1
ATOM 810 C C . LEU A 1 112 ? 6.098 -12.905 -18.088 1.00 91.50 112 LEU A C 1
ATOM 812 O O . LEU A 1 112 ? 5.538 -13.512 -17.178 1.00 91.50 112 LEU A O 1
ATOM 816 N N . GLY A 1 113 ? 5.677 -12.990 -19.352 1.00 93.75 113 GLY A N 1
ATOM 817 C CA . GLY A 1 113 ? 4.533 -13.805 -19.762 1.00 93.75 113 GLY A CA 1
ATOM 818 C C . GLY A 1 113 ? 4.736 -15.294 -19.471 1.00 93.75 113 GLY A C 1
ATOM 819 O O . GLY A 1 113 ? 3.840 -15.946 -18.931 1.00 93.75 113 GLY A O 1
ATOM 820 N N . ALA A 1 114 ? 5.929 -15.820 -19.756 1.00 93.12 114 ALA A N 1
ATOM 821 C CA . ALA A 1 114 ? 6.300 -17.198 -19.452 1.00 93.12 114 ALA A CA 1
ATOM 822 C C . ALA A 1 114 ? 6.323 -17.461 -17.939 1.00 93.12 114 ALA A C 1
ATOM 824 O O . ALA A 1 114 ? 5.774 -18.467 -17.491 1.00 93.12 114 ALA A O 1
ATOM 825 N N . ALA A 1 115 ? 6.879 -16.542 -17.143 1.00 92.44 115 ALA A N 1
ATOM 826 C CA . ALA A 1 115 ? 6.896 -16.642 -15.685 1.00 92.44 115 ALA A CA 1
ATOM 827 C C . ALA A 1 115 ? 5.476 -16.651 -15.095 1.00 92.44 115 ALA A C 1
ATOM 829 O O . ALA A 1 115 ? 5.172 -17.477 -14.235 1.00 92.44 115 ALA A O 1
ATOM 830 N N . ILE A 1 116 ? 4.577 -15.793 -15.591 1.00 92.62 116 ILE A N 1
ATOM 831 C CA . ILE A 1 116 ? 3.170 -15.759 -15.159 1.00 92.62 116 ILE A CA 1
ATOM 832 C C . ILE A 1 116 ? 2.447 -17.058 -15.543 1.00 92.62 116 ILE A C 1
ATOM 834 O O . ILE A 1 116 ? 1.716 -17.626 -14.729 1.00 92.62 116 ILE A O 1
ATOM 838 N N . MET A 1 117 ? 2.650 -17.553 -16.767 1.00 91.88 117 MET A N 1
ATOM 839 C CA . MET A 1 117 ? 2.032 -18.797 -17.237 1.00 91.88 117 MET A CA 1
ATOM 840 C C . MET A 1 117 ? 2.529 -20.015 -16.447 1.00 91.88 117 MET A C 1
ATOM 842 O O . MET A 1 117 ? 1.732 -20.867 -16.053 1.00 91.88 117 MET A O 1
ATOM 846 N N . PHE A 1 118 ? 3.830 -20.075 -16.169 1.00 89.81 118 PHE A N 1
ATOM 847 C CA . PHE A 1 118 ? 4.430 -21.109 -15.332 1.00 89.81 118 PHE A CA 1
ATOM 848 C C . PHE A 1 118 ? 3.922 -21.032 -13.884 1.00 89.81 118 PHE A C 1
ATOM 850 O O . PHE A 1 118 ? 3.564 -22.056 -13.308 1.00 89.81 118 PHE A O 1
ATOM 857 N N . SER A 1 119 ? 3.789 -19.824 -13.326 1.00 88.50 119 SER A N 1
ATOM 858 C CA . SER A 1 119 ? 3.238 -19.599 -11.982 1.00 88.50 119 SER A CA 1
ATOM 859 C C . SER A 1 119 ? 1.790 -20.089 -11.855 1.00 88.50 119 SER A C 1
ATOM 861 O O . SER A 1 119 ? 1.462 -20.829 -10.928 1.00 88.50 119 SER A O 1
ATOM 863 N N . LYS A 1 120 ? 0.932 -19.811 -12.849 1.00 73.25 120 LYS A N 1
ATOM 864 C CA . LYS A 1 120 ? -0.436 -20.363 -12.891 1.00 73.25 120 LYS A CA 1
ATOM 865 C C . LYS A 1 120 ? -0.461 -21.891 -12.925 1.00 73.25 120 LYS A C 1
ATOM 867 O O . LYS A 1 120 ? -1.350 -22.495 -12.334 1.00 73.25 120 LYS A O 1
ATOM 872 N N . ARG A 1 121 ? 0.518 -22.520 -13.580 1.00 65.81 121 ARG A N 1
ATOM 873 C CA . ARG A 1 121 ? 0.648 -23.983 -13.612 1.00 65.81 121 ARG A CA 1
ATOM 874 C C . ARG A 1 121 ? 1.133 -24.560 -12.274 1.00 65.81 121 ARG A C 1
ATOM 876 O O . ARG A 1 121 ? 0.840 -25.714 -11.988 1.00 65.81 121 ARG A O 1
ATOM 883 N N . SER A 1 122 ? 1.808 -23.760 -11.444 1.00 56.16 122 SER A N 1
ATOM 884 C CA . SER A 1 122 ? 2.270 -24.157 -10.108 1.00 56.16 122 SER A CA 1
ATOM 885 C C . SER A 1 122 ? 1.179 -24.103 -9.028 1.00 56.16 122 SER A C 1
ATOM 887 O O . SER A 1 122 ? 1.314 -24.782 -8.015 1.00 56.16 122 SER A O 1
ATOM 889 N N . HIS A 1 123 ? 0.092 -23.346 -9.222 1.00 51.72 123 HIS A N 1
ATOM 890 C CA . HIS A 1 123 ? -1.027 -23.286 -8.265 1.00 51.72 123 HIS A CA 1
ATOM 891 C C . HIS A 1 123 ? -2.022 -24.456 -8.380 1.00 51.72 123 HIS A C 1
ATOM 893 O O . HIS A 1 123 ? -2.858 -24.624 -7.500 1.00 51.72 123 HIS A O 1
ATOM 899 N N . ALA A 1 124 ? -1.913 -25.303 -9.408 1.00 54.38 124 ALA A N 1
ATOM 900 C CA . ALA A 1 124 ? -2.762 -26.489 -9.586 1.00 54.38 124 ALA A CA 1
ATOM 901 C C . ALA A 1 124 ? -2.327 -27.710 -8.739 1.00 54.38 124 ALA A C 1
ATOM 903 O O . ALA A 1 124 ? -2.812 -28.813 -8.965 1.00 54.38 124 ALA A O 1
ATOM 904 N N . GLY A 1 125 ? -1.389 -27.532 -7.799 1.00 49.69 125 GLY A N 1
ATOM 905 C CA . GLY A 1 125 ? -0.801 -28.608 -6.988 1.00 49.69 125 GLY A CA 1
ATOM 906 C C . GLY A 1 125 ? -0.979 -28.467 -5.473 1.00 49.69 125 GLY A C 1
ATOM 907 O O . GLY A 1 125 ? -0.242 -29.108 -4.733 1.00 49.69 125 GLY A O 1
ATOM 908 N N . LEU A 1 126 ? -1.904 -27.625 -5.002 1.00 52.53 126 LEU A N 1
ATOM 909 C CA . LEU A 1 126 ? -2.195 -27.426 -3.572 1.00 52.53 126 LEU A CA 1
ATOM 910 C C . LEU A 1 126 ? -3.703 -27.523 -3.298 1.00 52.53 126 LEU A C 1
ATOM 912 O O . LEU A 1 126 ? -4.292 -26.647 -2.676 1.00 52.53 126 LEU A O 1
ATOM 916 N N . ASP A 1 127 ? -4.320 -28.598 -3.781 1.00 52.62 127 ASP A N 1
ATOM 917 C CA . ASP A 1 127 ? -5.647 -29.024 -3.336 1.00 52.62 127 ASP A CA 1
ATOM 918 C C . ASP A 1 127 ? -5.603 -30.525 -3.032 1.00 52.62 127 ASP A C 1
ATOM 920 O O . ASP A 1 127 ? -5.841 -31.369 -3.890 1.00 52.62 127 ASP A O 1
ATOM 924 N N . LEU A 1 128 ? -5.150 -30.855 -1.822 1.00 54.03 128 LEU A N 1
ATOM 925 C CA . LEU A 1 128 ? -5.208 -32.195 -1.242 1.00 54.03 128 LEU A CA 1
ATOM 926 C C . LEU A 1 128 ? -5.329 -32.039 0.276 1.00 54.03 128 LEU A C 1
ATOM 928 O O . LEU A 1 128 ? -4.330 -31.923 0.985 1.00 54.03 128 LEU A O 1
ATOM 932 N N . GLY A 1 129 ? -6.575 -32.042 0.753 1.00 48.28 129 GLY A N 1
ATOM 933 C CA . GLY A 1 129 ? -6.889 -32.340 2.150 1.00 48.28 129 GLY A CA 1
ATOM 934 C C . GLY A 1 129 ? -7.664 -31.271 2.912 1.00 48.28 129 GLY A C 1
ATOM 935 O O . GLY A 1 129 ? -7.251 -30.873 3.997 1.00 48.28 129 GLY A O 1
ATOM 936 N N . THR A 1 130 ? -8.817 -30.833 2.412 1.00 42.00 130 THR A N 1
ATOM 937 C CA . THR A 1 130 ? -9.885 -30.343 3.299 1.00 42.00 130 THR A CA 1
ATOM 938 C C . THR A 1 130 ? -11.220 -30.885 2.806 1.00 42.00 130 THR A C 1
ATOM 940 O O . THR A 1 130 ? -12.048 -30.159 2.264 1.00 42.00 130 THR A O 1
ATOM 943 N N . GLU A 1 131 ? -11.430 -32.193 2.984 1.00 44.34 131 GLU A N 1
ATOM 944 C CA . GLU A 1 131 ? -12.800 -32.678 3.126 1.00 44.34 131 GLU A CA 1
ATOM 945 C C . GLU A 1 131 ? -13.332 -32.111 4.439 1.00 44.34 131 GLU A C 1
ATOM 947 O O . GLU A 1 131 ? -12.866 -32.437 5.531 1.00 44.34 131 GLU A O 1
ATOM 952 N N . GLY A 1 132 ? -14.265 -31.173 4.302 1.00 39.84 132 GLY A N 1
ATOM 953 C CA . GLY A 1 132 ? -15.094 -30.722 5.396 1.00 39.84 132 GLY A CA 1
ATOM 954 C C . GLY A 1 132 ? -15.951 -31.879 5.884 1.00 39.84 132 GLY A C 1
ATOM 955 O O . GLY A 1 132 ? -16.874 -32.311 5.197 1.00 39.84 132 GLY A O 1
ATOM 956 N N . GLU A 1 133 ? -15.688 -32.336 7.100 1.00 40.22 133 GLU A N 1
ATOM 957 C CA . GLU A 1 133 ? -16.679 -33.075 7.865 1.00 40.22 133 GLU A CA 1
ATOM 958 C C . GLU A 1 133 ? -17.634 -32.049 8.488 1.00 40.22 133 GLU A C 1
ATOM 960 O O . GLU A 1 133 ? -17.360 -31.416 9.509 1.00 40.22 133 GLU A O 1
ATOM 965 N N . SER A 1 134 ? -18.743 -31.803 7.791 1.00 40.19 134 SER A N 1
ATOM 966 C CA . SER A 1 134 ? -19.838 -30.968 8.268 1.00 40.19 134 SER A CA 1
ATOM 967 C C . SER A 1 134 ? -20.876 -31.797 9.029 1.00 40.19 134 SER A C 1
ATOM 969 O O . SER A 1 134 ? -21.528 -32.653 8.435 1.00 40.19 134 SER A O 1
ATOM 971 N N . THR A 1 135 ? -21.148 -31.358 10.264 1.00 41.28 135 THR A N 1
ATOM 972 C CA . THR A 1 135 ? -22.445 -31.372 10.983 1.00 41.28 135 THR A CA 1
ATOM 973 C C . THR A 1 135 ? -22.652 -32.447 12.067 1.00 41.28 135 THR A C 1
ATOM 975 O O . THR A 1 135 ? -22.713 -33.633 11.754 1.00 41.28 135 THR A O 1
ATOM 978 N N . PRO A 1 136 ? -22.909 -32.048 13.335 1.00 48.75 136 PRO A N 1
ATOM 979 C CA . PRO A 1 136 ? -23.495 -32.926 14.339 1.00 48.75 136 PRO A CA 1
ATOM 980 C C . PRO A 1 136 ? -25.022 -32.966 14.160 1.00 48.75 136 PRO A C 1
ATOM 982 O O . PRO A 1 136 ? -25.689 -31.932 14.214 1.00 48.75 136 PRO A O 1
ATOM 985 N N . ALA A 1 137 ? -25.589 -34.157 13.974 1.00 41.53 137 ALA A N 1
ATOM 986 C CA . ALA A 1 137 ? -27.030 -34.394 14.041 1.00 41.53 137 ALA A CA 1
ATOM 987 C C . ALA A 1 137 ? -27.332 -35.384 15.175 1.00 41.53 137 ALA A C 1
ATOM 989 O O . ALA A 1 137 ? -26.662 -36.399 15.342 1.00 41.53 137 ALA A O 1
ATOM 990 N N . ALA A 1 138 ? -28.314 -35.026 15.996 1.00 41.75 138 ALA A N 1
ATOM 991 C CA . ALA A 1 138 ? -28.663 -35.670 17.250 1.00 41.75 138 ALA A CA 1
ATOM 992 C C . ALA A 1 138 ? -29.381 -37.033 17.106 1.00 41.75 138 ALA A C 1
ATOM 994 O O . ALA A 1 138 ? -30.149 -37.237 16.173 1.00 41.75 138 ALA A O 1
ATOM 995 N N . ALA A 1 139 ? -29.209 -37.856 18.154 1.00 41.25 139 ALA A N 1
ATOM 996 C CA . ALA A 1 139 ? -30.141 -38.829 18.753 1.00 41.25 139 ALA A CA 1
ATOM 997 C C . ALA A 1 139 ? -30.573 -40.108 17.990 1.00 41.25 139 ALA A C 1
ATOM 999 O O . ALA A 1 139 ? -31.366 -40.040 17.061 1.00 41.25 139 ALA A O 1
ATOM 1000 N N . SER A 1 140 ? -30.222 -41.288 18.542 1.00 37.56 140 SER A N 1
ATOM 1001 C CA . SER A 1 140 ? -31.175 -42.318 19.039 1.00 37.56 140 SER A CA 1
ATOM 1002 C C . SER A 1 140 ? -30.456 -43.551 19.633 1.00 37.56 140 SER A C 1
ATOM 1004 O O . SER A 1 140 ? -29.514 -44.028 19.010 1.00 37.56 140 SER A O 1
ATOM 1006 N N . SER A 1 141 ? -30.991 -44.100 20.743 1.00 39.75 141 SER A N 1
ATOM 1007 C CA . SER A 1 141 ? -30.794 -45.457 21.331 1.00 39.75 141 SER A CA 1
ATOM 1008 C C . SER A 1 141 ? -29.356 -45.850 21.729 1.00 39.75 141 SER A C 1
ATOM 1010 O O . SER A 1 141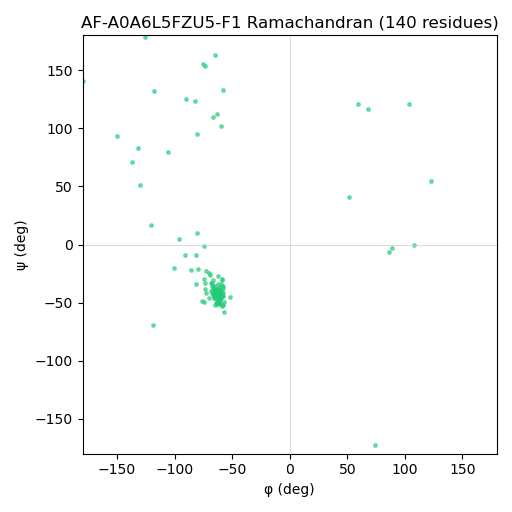 ? -28.478 -45.875 20.880 1.00 39.75 141 SER A O 1
ATOM 1012 N N . VAL A 1 142 ? -29.014 -46.184 22.977 1.00 39.75 142 VAL A N 1
ATOM 1013 C CA . VAL A 1 142 ? -29.620 -47.061 24.002 1.00 39.75 142 VAL A CA 1
ATOM 1014 C C . VAL A 1 142 ? -29.113 -46.607 25.371 1.00 39.75 142 VAL A C 1
ATOM 1016 O O . VAL A 1 142 ? -27.936 -46.185 25.430 1.00 39.75 142 VAL A O 1
#

Sequence (142 aa):
GINFYALGAFLAAVILTGQLMANFLSNSGGAWDNAKKYIEDGHEGGKGSDAHKAAVIGDTVGDPFKDTAGPALNPLIKVMNLISLLILPAVINLQDNDAARFTIAGVATVILGAAIMFSKRSHAGLDLGTEGESTPAAASSV

Solvent-accessible surface area (backbone atoms only — not comparable to full-atom values): 8002 Å² total; per-residue (Å²): 126,95,43,74,65,52,54,52,52,50,51,54,47,50,50,54,56,44,52,53,47,25,53,47,28,34,50,52,15,49,49,26,44,50,51,29,50,50,20,57,76,50,41,78,71,12,72,86,24,71,58,32,55,52,25,50,53,44,22,65,65,13,46,55,24,39,76,46,53,15,63,49,39,61,60,50,50,51,53,52,52,50,53,52,60,68,46,44,63,59,57,62,75,42,63,88,38,62,69,60,50,52,49,52,52,50,52,51,50,51,52,51,52,49,52,53,55,51,51,62,63,60,65,77,74,78,85,84,87,77,82,79,85,80,79,94,79,85,88,82,90,133

Mean predicted aligned error: 11.26 Å

Secondary structure (DSSP, 8-state):
---HHHHHHHHHHHHHHHHHHHHHHHHHHHHHHHHHHHHHTTGGG-TTSHHHHHHHHHHHHHHIIIIIIHHHHHHHHHHHHHHHHHHHHHHHHTTT-HHHHHHHHHHHHHHHHHHHHHHHHHGGG-----------------

Radius of gyration: 26.1 Å; Cα contacts (8 Å, |Δi|>4): 90; chains: 1; bounding box: 54×60×63 Å

pLDDT: mean 83.99, std 17.2, range [37.56, 96.5]